Protein AF-A0A4Y2PIZ3-F1 (afdb_monomer_lite)

Secondary structure (DSSP, 8-state):
-PPPP--EETTEEPP--SEEEETTEEEETT---HHHHHHHHHHHHHHHHHHHHHTTSTTT--HHHHHHHHIIIIIHHHHHHHTTSGGG--

pLDDT: mean 79.65, std 11.51, range [44.59, 91.31]

Foldseek 3Di:
DDDDDQDDDPNHTDDDDQWDQDPNQIAGPVRPSVVRVVVLVVQLVVLVVVLVVVVPDPPDCDPVNSVVSCCVRNVVSVVVVVVSVVVVVD

Structure (mmCIF, N/CA/C/O backbone):
data_AF-A0A4Y2PIZ3-F1
#
_entry.id   AF-A0A4Y2PIZ3-F1
#
loop_
_atom_site.group_PDB
_atom_site.id
_atom_site.type_symbol
_atom_site.label_atom_id
_atom_site.label_alt_id
_atom_site.label_comp_id
_atom_site.label_asym_id
_atom_site.label_entity_id
_atom_site.label_seq_id
_atom_site.pdbx_PDB_ins_code
_atom_site.Cartn_x
_atom_site.Cartn_y
_atom_site.Cartn_z
_atom_site.occupancy
_atom_site.B_iso_or_equiv
_atom_site.auth_seq_id
_atom_site.auth_comp_id
_atom_site.auth_asym_id
_atom_site.auth_atom_id
_atom_site.pdbx_PDB_model_num
ATOM 1 N N . MET A 1 1 ? -16.678 -4.206 30.248 1.00 44.59 1 MET A N 1
ATOM 2 C CA . MET A 1 1 ? -16.608 -4.869 28.930 1.00 44.59 1 MET A CA 1
ATOM 3 C C . MET A 1 1 ? -17.626 -4.192 28.031 1.00 44.59 1 MET A C 1
ATOM 5 O O . MET A 1 1 ? -18.798 -4.205 28.378 1.00 44.59 1 MET A O 1
ATOM 9 N N . HIS A 1 2 ? -17.192 -3.502 26.977 1.00 59.81 2 HIS A N 1
ATOM 10 C CA . HIS A 1 2 ? -18.114 -2.861 26.036 1.00 59.81 2 HIS A CA 1
ATOM 11 C C . HIS A 1 2 ? -18.555 -3.920 25.023 1.00 59.81 2 HIS A C 1
ATOM 13 O O . HIS A 1 2 ? -17.693 -4.537 24.401 1.00 59.81 2 HIS A O 1
ATOM 19 N N . LEU A 1 3 ? -19.860 -4.185 24.921 1.00 71.88 3 LEU A N 1
ATOM 20 C CA . LEU A 1 3 ? -20.382 -5.109 23.917 1.00 71.88 3 LEU A CA 1
ATOM 21 C C . LEU A 1 3 ? -20.147 -4.516 22.527 1.00 71.88 3 LEU A C 1
ATOM 23 O O . LEU A 1 3 ? -20.452 -3.348 22.288 1.00 71.88 3 LEU A O 1
ATOM 27 N N . ASP A 1 4 ? -19.599 -5.318 21.616 1.00 76.44 4 ASP A N 1
ATOM 28 C CA . ASP A 1 4 ? -19.485 -4.911 20.223 1.00 76.44 4 ASP A CA 1
ATOM 29 C C . ASP A 1 4 ? -20.888 -4.685 19.625 1.00 76.44 4 ASP A C 1
ATOM 31 O O . ASP A 1 4 ? -21.832 -5.422 19.936 1.00 76.44 4 ASP A O 1
ATOM 35 N N . PRO A 1 5 ? -21.061 -3.649 18.790 1.00 79.25 5 PRO A N 1
ATOM 36 C CA . PRO A 1 5 ? -22.371 -3.276 18.275 1.00 79.25 5 PRO A CA 1
ATOM 37 C C . PRO A 1 5 ? -22.959 -4.380 17.380 1.00 79.25 5 PRO A C 1
ATOM 39 O O . PRO A 1 5 ? -22.314 -4.858 16.448 1.00 79.25 5 PRO A O 1
ATOM 42 N N . ASN A 1 6 ? -24.214 -4.763 17.635 1.00 79.19 6 ASN A N 1
ATOM 43 C CA . ASN A 1 6 ? -24.944 -5.748 16.830 1.00 79.19 6 ASN A CA 1
ATOM 44 C C . ASN A 1 6 ? -25.632 -5.058 15.641 1.00 79.19 6 ASN A C 1
ATOM 46 O O . ASN A 1 6 ? -26.825 -4.762 15.671 1.00 79.19 6 ASN A O 1
ATOM 50 N N . ILE A 1 7 ? -24.853 -4.741 14.605 1.00 84.56 7 ILE A N 1
ATOM 51 C CA . ILE A 1 7 ? -25.357 -4.084 13.392 1.00 84.56 7 ILE A CA 1
ATOM 52 C C . ILE A 1 7 ? -25.744 -5.163 12.378 1.00 84.56 7 ILE A C 1
ATOM 54 O O . ILE A 1 7 ? -24.964 -6.078 12.114 1.00 84.56 7 ILE A O 1
ATOM 58 N N . ARG A 1 8 ? -26.944 -5.063 11.791 1.00 89.12 8 ARG A N 1
ATOM 59 C CA . ARG A 1 8 ? -27.454 -6.022 10.797 1.00 89.12 8 ARG A CA 1
ATOM 60 C C . ARG A 1 8 ? -27.931 -5.295 9.542 1.00 89.12 8 ARG A C 1
ATOM 62 O O . ARG A 1 8 ? -28.711 -4.355 9.641 1.00 89.12 8 ARG A O 1
ATOM 69 N N . ILE A 1 9 ? -27.532 -5.763 8.359 1.00 87.25 9 ILE A N 1
ATOM 70 C CA . ILE A 1 9 ? -28.094 -5.323 7.069 1.00 87.25 9 ILE A CA 1
ATOM 71 C C . ILE A 1 9 ? -28.897 -6.483 6.497 1.00 87.25 9 ILE A C 1
ATOM 73 O O . ILE A 1 9 ? -28.365 -7.581 6.350 1.00 87.25 9 ILE A O 1
ATOM 77 N N . ARG A 1 10 ? -30.181 -6.260 6.177 1.00 85.38 10 ARG A N 1
ATOM 78 C CA . ARG A 1 10 ? -31.078 -7.307 5.641 1.00 85.38 10 ARG A CA 1
ATOM 79 C C . ARG A 1 10 ? -31.003 -8.612 6.457 1.00 85.38 10 ARG A C 1
ATOM 81 O O . ARG A 1 10 ? -30.861 -9.698 5.908 1.00 85.38 10 ARG A O 1
ATOM 88 N N . ASN A 1 11 ? -31.037 -8.485 7.787 1.00 83.62 11 ASN A N 1
ATOM 89 C CA . ASN A 1 11 ? -30.935 -9.584 8.755 1.00 83.62 11 ASN A CA 1
ATOM 90 C C . ASN A 1 11 ? -29.566 -10.304 8.838 1.00 83.62 11 ASN A C 1
ATOM 92 O O . ASN A 1 11 ? -29.420 -11.213 9.656 1.00 83.62 11 ASN A O 1
ATOM 96 N N . SER A 1 12 ? -28.550 -9.873 8.084 1.00 85.06 12 SER A N 1
ATOM 97 C CA . SER A 1 12 ? -27.178 -10.400 8.153 1.00 85.06 12 SER A CA 1
ATOM 98 C C . SER A 1 12 ? -26.319 -9.563 9.112 1.00 85.06 12 SER A C 1
ATOM 100 O O . SER A 1 12 ? -26.249 -8.346 8.921 1.00 85.06 12 SER A O 1
ATOM 102 N N . PRO A 1 13 ? -25.692 -10.158 10.145 1.00 86.38 13 PRO A N 1
ATOM 103 C CA . PRO A 1 13 ? -24.833 -9.427 11.073 1.00 86.38 13 PRO A CA 1
ATOM 104 C C . PRO A 1 13 ? -23.548 -8.958 10.384 1.00 86.38 13 PRO A C 1
ATOM 106 O O . PRO A 1 13 ? -22.918 -9.713 9.644 1.00 86.38 13 PRO A O 1
ATOM 109 N N . ILE A 1 14 ? -23.155 -7.712 10.639 1.00 85.00 14 ILE A N 1
ATOM 110 C CA . ILE A 1 14 ? -21.885 -7.159 10.171 1.00 85.00 14 ILE A CA 1
ATOM 111 C C . ILE A 1 14 ? -20.808 -7.518 11.201 1.00 85.00 14 ILE A C 1
ATOM 113 O O . ILE A 1 14 ? -20.949 -7.143 12.367 1.00 85.00 14 ILE A O 1
ATOM 117 N N . PRO A 1 15 ? -19.733 -8.227 10.813 1.00 83.62 15 PRO A N 1
ATOM 118 C CA . PRO A 1 15 ? -18.658 -8.545 11.739 1.00 83.62 15 PRO A CA 1
ATOM 119 C C . PRO A 1 15 ? -17.911 -7.271 12.142 1.00 83.62 15 PRO A C 1
ATOM 121 O O . PRO A 1 15 ? -17.493 -6.482 11.292 1.00 83.62 15 PRO A O 1
ATOM 124 N N . VAL A 1 16 ? -17.702 -7.090 13.445 1.00 83.50 16 VAL A N 1
ATOM 125 C CA . VAL A 1 16 ? -16.831 -6.032 13.960 1.00 83.50 16 VAL A CA 1
ATOM 126 C C . VAL A 1 16 ? -15.389 -6.497 13.807 1.00 83.50 16 VAL A C 1
ATOM 128 O O . VAL A 1 16 ? -14.923 -7.383 14.519 1.00 83.50 16 VAL A O 1
ATOM 131 N N . VAL A 1 17 ? -14.691 -5.914 12.836 1.00 87.25 17 VAL A N 1
ATOM 132 C CA . VAL A 1 17 ? -13.283 -6.199 12.544 1.00 87.25 17 VAL A CA 1
ATOM 133 C C . VAL A 1 17 ? -12.420 -4.987 12.881 1.00 87.25 17 VAL A C 1
ATOM 135 O O . VAL A 1 17 ? -12.874 -3.846 12.811 1.00 87.25 17 VAL A O 1
ATOM 138 N N . ASN A 1 18 ? -11.161 -5.226 13.250 1.00 86.06 18 ASN A N 1
ATOM 139 C CA . ASN A 1 18 ? -10.219 -4.144 13.552 1.00 86.06 18 ASN A CA 1
ATOM 140 C C . ASN A 1 18 ? -9.745 -3.404 12.300 1.00 86.06 18 ASN A C 1
ATOM 142 O O . ASN A 1 18 ? -9.386 -2.234 12.396 1.00 86.06 18 ASN A O 1
ATOM 146 N N . GLU A 1 19 ? -9.746 -4.086 11.155 1.0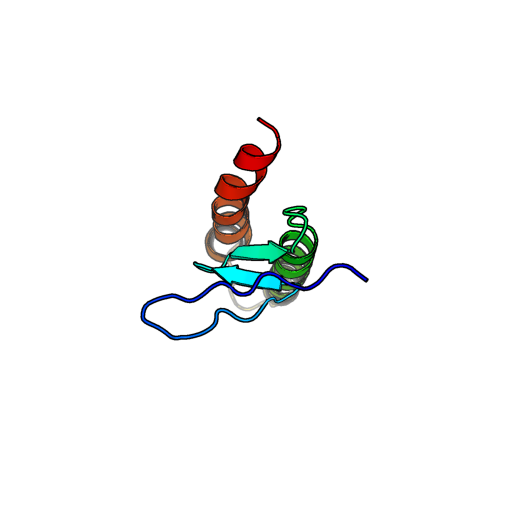0 88.56 19 GLU A N 1
ATOM 147 C CA . GLU A 1 19 ? -9.333 -3.559 9.861 1.00 88.56 19 GLU A CA 1
ATOM 148 C C . GLU A 1 19 ? -10.289 -4.069 8.782 1.00 88.56 19 GLU A C 1
ATOM 150 O O . GLU A 1 19 ? -10.583 -5.265 8.718 1.00 88.56 19 GLU A O 1
ATOM 155 N N . ILE A 1 20 ? -10.752 -3.180 7.909 1.00 90.19 20 ILE A N 1
ATOM 156 C CA . ILE A 1 20 ? -11.578 -3.528 6.755 1.00 90.19 20 ILE A CA 1
ATOM 157 C C . ILE A 1 20 ? -10.991 -2.919 5.489 1.00 90.19 20 ILE A C 1
ATOM 159 O O . ILE A 1 20 ? -10.579 -1.761 5.464 1.00 90.19 20 ILE A O 1
ATOM 163 N N . ARG A 1 21 ? -10.947 -3.705 4.411 1.00 89.25 21 ARG A N 1
ATOM 164 C CA . ARG A 1 21 ? -10.568 -3.196 3.094 1.00 89.25 21 ARG A CA 1
ATOM 165 C C . ARG A 1 21 ? -11.821 -2.844 2.305 1.00 89.25 21 ARG A C 1
ATOM 167 O O . ARG A 1 21 ? -12.603 -3.730 1.977 1.00 89.25 21 ARG A O 1
ATOM 174 N N . PHE A 1 22 ? -11.962 -1.578 1.939 1.00 86.06 22 PHE A N 1
ATOM 175 C CA . PHE A 1 22 ? -13.061 -1.088 1.115 1.00 86.06 22 PHE A CA 1
ATOM 176 C C . PHE A 1 22 ? -12.504 -0.247 -0.034 1.00 86.06 22 PHE A C 1
ATOM 178 O O . PHE A 1 22 ? -11.647 0.604 0.176 1.00 86.06 22 PHE A O 1
ATOM 185 N N . LEU A 1 23 ? -12.915 -0.558 -1.269 1.00 86.06 23 LEU A N 1
ATOM 186 C CA . LEU A 1 23 ? -12.407 0.075 -2.499 1.00 86.06 23 LEU A CA 1
ATOM 187 C C . LEU A 1 23 ? -10.864 0.094 -2.619 1.00 86.06 23 LEU A C 1
ATOM 189 O O . LEU A 1 23 ? -10.276 0.963 -3.242 1.00 86.06 23 LEU A O 1
ATOM 193 N N . GLY A 1 24 ? -10.170 -0.883 -2.027 1.00 84.69 24 GLY A N 1
ATOM 194 C CA . GLY A 1 24 ? -8.701 -0.947 -2.050 1.00 84.69 24 GLY A CA 1
ATOM 195 C C . GLY A 1 24 ? -7.996 -0.104 -0.979 1.00 84.69 24 GLY A C 1
ATOM 196 O O . GLY A 1 24 ? -6.770 -0.168 -0.872 1.00 84.69 24 GLY A O 1
ATOM 197 N N . VAL A 1 25 ? -8.755 0.599 -0.144 1.00 85.00 25 VAL A N 1
ATOM 198 C CA . VAL A 1 25 ? -8.289 1.353 1.022 1.00 85.00 25 VAL A CA 1
ATOM 199 C C . VAL A 1 25 ? -8.483 0.504 2.275 1.00 85.00 25 VAL A C 1
ATOM 201 O O . VAL A 1 25 ? -9.455 -0.242 2.365 1.00 85.00 25 VAL A O 1
ATOM 204 N N . ILE A 1 26 ? -7.544 0.565 3.222 1.00 89.00 26 ILE A N 1
ATOM 205 C CA . ILE A 1 26 ? -7.640 -0.164 4.494 1.00 89.00 26 ILE A CA 1
ATOM 206 C C . ILE A 1 26 ? -8.051 0.832 5.575 1.00 89.00 26 ILE A C 1
ATOM 208 O O . ILE A 1 26 ? -7.348 1.807 5.815 1.00 89.00 26 ILE A O 1
ATOM 212 N N . PHE A 1 27 ? -9.176 0.570 6.221 1.00 86.44 27 PHE A N 1
ATOM 213 C CA . PHE A 1 27 ? -9.698 1.360 7.324 1.00 86.44 27 PHE A CA 1
ATOM 214 C C . PHE A 1 27 ? -9.482 0.571 8.606 1.00 86.44 27 PHE A C 1
ATOM 216 O O . PHE A 1 27 ? -9.927 -0.572 8.695 1.00 86.44 27 PHE A O 1
ATOM 223 N N . ASP A 1 28 ? -8.806 1.152 9.590 1.00 87.88 28 ASP A N 1
ATOM 224 C CA . ASP A 1 28 ? -8.777 0.605 10.943 1.00 87.88 28 ASP A CA 1
ATOM 225 C C . ASP A 1 28 ? -9.938 1.148 11.781 1.00 87.88 28 ASP A C 1
ATOM 227 O O . ASP A 1 28 ? -10.519 2.188 11.475 1.00 87.88 28 ASP A O 1
ATOM 231 N N . ARG A 1 29 ? -10.245 0.470 12.888 1.00 83.19 29 ARG A N 1
ATOM 232 C CA . ARG A 1 29 ? -11.334 0.838 13.807 1.00 83.19 29 ARG A CA 1
ATOM 233 C C . ARG A 1 29 ? -11.249 2.278 14.332 1.00 83.19 29 ARG A C 1
ATOM 235 O O . ARG A 1 29 ? -12.281 2.848 14.668 1.00 83.19 29 ARG A O 1
ATOM 242 N N . LYS A 1 30 ? -10.045 2.855 14.432 1.00 83.62 30 LYS A N 1
ATOM 243 C CA . LYS A 1 30 ? -9.827 4.238 14.889 1.00 83.62 30 LYS A CA 1
ATOM 244 C C . LYS A 1 30 ? -9.732 5.234 13.735 1.00 83.62 30 LYS A C 1
ATOM 246 O O . LYS A 1 30 ? -9.490 6.406 13.997 1.00 83.62 30 LYS A O 1
ATOM 251 N N . LEU A 1 31 ? -9.899 4.775 12.491 1.00 81.81 31 LEU A N 1
ATOM 252 C CA . LEU A 1 31 ? -9.747 5.584 11.286 1.00 81.81 31 LEU A CA 1
ATOM 253 C C . LEU A 1 31 ? -8.405 6.340 11.281 1.00 81.81 31 LEU A C 1
ATOM 255 O O . LEU A 1 31 ? -8.324 7.488 10.864 1.00 81.81 31 LEU A O 1
ATOM 259 N N . THR A 1 32 ? -7.342 5.697 11.771 1.00 83.19 32 THR A N 1
ATOM 260 C CA . THR A 1 32 ? -5.980 6.255 11.789 1.00 83.19 32 THR A CA 1
ATOM 261 C C . THR A 1 32 ? -5.256 6.074 10.454 1.00 83.19 32 THR A C 1
ATOM 263 O O . THR A 1 32 ? -4.274 6.761 10.193 1.00 83.19 32 THR A O 1
ATOM 266 N N . PHE A 1 33 ? -5.698 5.128 9.617 1.00 83.75 33 PHE A N 1
ATOM 267 C CA . PHE A 1 33 ? -5.132 4.744 8.314 1.00 83.75 33 PHE A CA 1
ATOM 268 C C . PHE A 1 33 ? -3.669 4.301 8.362 1.00 83.75 33 PHE A C 1
ATOM 270 O O . PHE A 1 33 ? -3.061 4.013 7.329 1.00 83.75 33 PHE A O 1
ATOM 277 N N . LEU A 1 34 ? -3.108 4.142 9.559 1.00 85.38 34 LEU A N 1
ATOM 278 C CA . LEU A 1 34 ? -1.764 3.635 9.769 1.00 85.38 34 LEU A CA 1
ATOM 279 C C . LEU A 1 34 ? -1.525 2.288 9.063 1.00 85.38 34 LEU A C 1
ATOM 281 O O . LEU A 1 34 ? -0.539 2.187 8.324 1.00 85.38 34 LEU A O 1
ATOM 285 N N . PRO A 1 35 ? -2.399 1.266 9.192 1.00 88.00 35 PRO A N 1
ATOM 286 C CA . PRO A 1 35 ? -2.183 0.013 8.474 1.00 88.00 35 PRO A CA 1
ATOM 287 C C . PRO A 1 35 ? -2.237 0.183 6.952 1.00 88.00 35 PRO A C 1
ATOM 289 O O . PRO A 1 35 ? -1.500 -0.499 6.237 1.00 88.00 35 PRO A O 1
ATOM 292 N N . HIS A 1 36 ? -3.038 1.122 6.438 1.00 88.00 36 HIS A N 1
ATOM 293 C CA . HIS A 1 36 ? -3.056 1.437 5.011 1.00 88.00 36 HIS A CA 1
ATOM 294 C C . HIS A 1 36 ? -1.721 2.014 4.539 1.00 88.00 36 HIS A C 1
ATOM 296 O O . HIS A 1 36 ? -1.154 1.512 3.569 1.00 88.00 36 HIS A O 1
ATOM 302 N N . VAL A 1 37 ? -1.190 3.015 5.248 1.00 85.50 37 VAL A N 1
ATOM 303 C CA . VAL A 1 37 ? 0.093 3.654 4.922 1.00 85.50 37 VAL A CA 1
ATOM 304 C C . VAL A 1 37 ? 1.239 2.645 4.992 1.00 85.50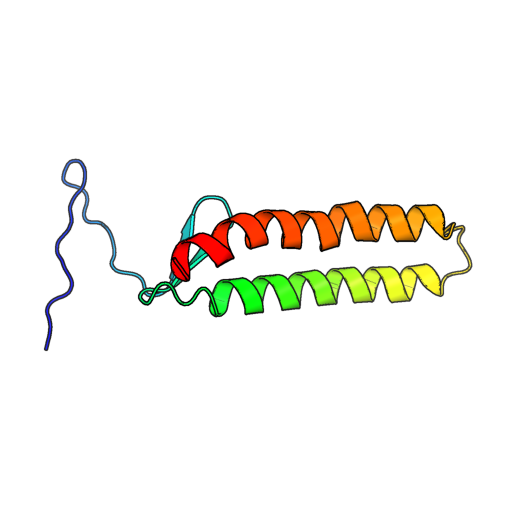 37 VAL A C 1
ATOM 306 O O . VAL A 1 37 ? 2.064 2.584 4.079 1.00 85.50 37 VAL A O 1
ATOM 309 N N . LEU A 1 38 ? 1.271 1.796 6.024 1.00 89.12 38 LEU A N 1
ATOM 310 C CA . LEU A 1 38 ? 2.279 0.740 6.151 1.00 89.12 38 LEU A CA 1
ATOM 311 C C . LEU A 1 38 ? 2.177 -0.286 5.013 1.00 89.12 38 LEU A C 1
ATOM 313 O O . LEU A 1 38 ? 3.194 -0.679 4.432 1.00 89.12 38 LEU A O 1
ATOM 317 N N . HIS A 1 39 ? 0.956 -0.692 4.650 1.00 88.75 39 HIS A N 1
ATOM 318 C CA . HIS A 1 39 ? 0.724 -1.593 3.524 1.00 88.75 39 HIS A CA 1
ATOM 319 C C . HIS A 1 39 ? 1.178 -0.975 2.195 1.00 88.75 39 HIS A C 1
ATOM 321 O O . HIS A 1 39 ? 1.850 -1.637 1.397 1.00 88.75 39 HIS A O 1
ATOM 327 N N . LEU A 1 40 ? 0.840 0.296 1.967 1.00 87.50 40 LEU A N 1
ATOM 328 C CA . LEU A 1 40 ? 1.215 1.046 0.776 1.00 87.50 40 LEU A CA 1
ATOM 329 C C . LEU A 1 40 ? 2.736 1.182 0.674 1.00 87.50 40 LEU A C 1
ATOM 331 O O . LEU A 1 40 ? 3.304 0.819 -0.354 1.00 87.50 40 LEU A O 1
ATOM 335 N N . ARG A 1 41 ? 3.403 1.588 1.762 1.00 87.81 41 ARG A N 1
ATOM 336 C CA . ARG A 1 41 ? 4.865 1.693 1.842 1.00 87.81 41 ARG A CA 1
ATOM 337 C C . ARG A 1 41 ? 5.541 0.388 1.438 1.00 87.81 41 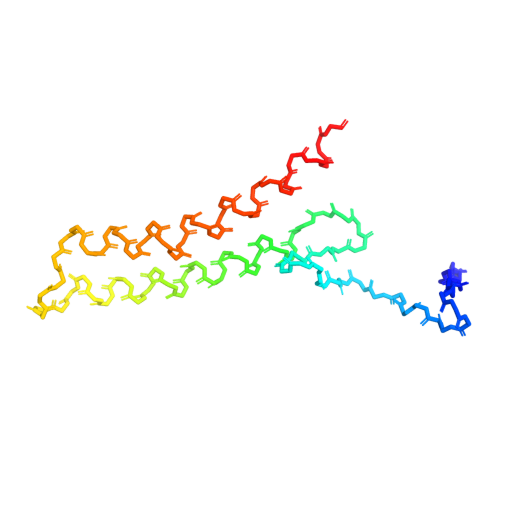ARG A C 1
ATOM 339 O O . ARG A 1 41 ? 6.361 0.395 0.524 1.00 87.81 41 ARG A O 1
ATOM 346 N N . LYS A 1 42 ? 5.154 -0.738 2.046 1.00 91.31 42 LYS A N 1
ATOM 347 C CA . LYS A 1 42 ? 5.742 -2.055 1.745 1.00 91.31 42 LYS A CA 1
ATOM 348 C C . LYS A 1 42 ? 5.570 -2.438 0.272 1.00 91.31 42 LYS A C 1
ATOM 350 O O . LYS A 1 42 ? 6.458 -3.033 -0.341 1.00 91.31 42 LYS A O 1
ATOM 355 N N . LYS A 1 43 ? 4.423 -2.094 -0.319 1.00 88.00 43 LYS A N 1
ATOM 356 C CA . LYS A 1 43 ? 4.137 -2.351 -1.734 1.00 88.00 43 LYS A CA 1
ATOM 357 C C . LYS A 1 43 ? 4.989 -1.468 -2.652 1.00 88.00 43 LYS A C 1
ATOM 359 O O . LYS A 1 43 ? 5.572 -1.984 -3.604 1.00 88.00 43 LYS A O 1
ATOM 364 N N . CYS A 1 44 ? 5.112 -0.179 -2.339 1.00 86.75 44 CYS A N 1
ATOM 365 C CA . CYS A 1 44 ? 5.969 0.764 -3.056 1.00 86.75 44 CYS A CA 1
ATOM 366 C C . CYS A 1 44 ? 7.452 0.379 -2.956 1.00 86.75 44 CYS A C 1
ATOM 368 O O . CYS A 1 44 ? 8.146 0.403 -3.967 1.00 86.75 44 CYS A O 1
ATOM 370 N N . GLU A 1 45 ? 7.929 -0.051 -1.784 1.00 90.06 45 GLU A N 1
ATOM 371 C CA . GLU A 1 45 ? 9.301 -0.534 -1.575 1.00 90.06 45 GLU A CA 1
ATOM 372 C C . GLU A 1 45 ? 9.617 -1.751 -2.454 1.00 90.06 45 GLU A C 1
ATOM 374 O O . GLU A 1 45 ? 10.679 -1.804 -3.078 1.00 90.06 45 GLU A O 1
ATOM 379 N N . LYS A 1 46 ? 8.681 -2.702 -2.584 1.00 89.25 46 LYS A N 1
ATOM 380 C CA . LYS A 1 46 ? 8.846 -3.852 -3.487 1.00 89.25 46 LYS A CA 1
ATOM 381 C C . LYS A 1 46 ? 8.973 -3.410 -4.948 1.00 89.25 46 LYS A C 1
ATOM 383 O O . LYS A 1 46 ? 9.883 -3.865 -5.639 1.00 89.25 46 LYS A O 1
ATOM 388 N N . SER A 1 47 ? 8.105 -2.506 -5.405 1.00 86.62 47 SER A N 1
ATOM 389 C CA . SER A 1 47 ? 8.175 -1.945 -6.763 1.00 86.62 47 SER A CA 1
ATOM 390 C C . SER A 1 47 ? 9.478 -1.179 -7.001 1.00 86.62 47 SER A C 1
ATOM 392 O O . SER A 1 47 ? 10.105 -1.332 -8.046 1.00 86.62 47 SER A O 1
ATOM 394 N N . LEU A 1 48 ? 9.929 -0.404 -6.012 1.00 87.38 48 LEU A N 1
ATOM 395 C CA . LEU A 1 48 ? 11.187 0.333 -6.074 1.00 87.38 48 LEU A CA 1
ATOM 396 C C . LEU A 1 48 ? 12.389 -0.614 -6.161 1.00 87.38 48 LEU A C 1
ATOM 398 O O . LEU A 1 48 ? 13.321 -0.352 -6.913 1.00 87.38 48 LEU A O 1
ATOM 402 N N . ASN A 1 49 ? 12.377 -1.727 -5.426 1.00 88.88 49 ASN A N 1
ATOM 403 C CA . ASN A 1 49 ? 13.443 -2.723 -5.510 1.00 88.88 49 ASN A CA 1
ATOM 404 C C . ASN A 1 49 ? 13.517 -3.370 -6.897 1.00 88.88 49 ASN A C 1
ATOM 406 O O . ASN A 1 49 ? 14.617 -3.548 -7.410 1.00 88.88 49 ASN A O 1
ATOM 410 N N . ILE A 1 50 ? 12.377 -3.648 -7.538 1.00 85.75 50 ILE A N 1
ATOM 411 C CA . ILE A 1 50 ? 12.352 -4.126 -8.929 1.00 85.75 50 ILE A CA 1
ATOM 412 C C . ILE A 1 50 ? 12.953 -3.067 -9.860 1.00 85.75 50 ILE A C 1
ATOM 414 O O . ILE A 1 50 ? 13.845 -3.384 -10.641 1.00 85.75 50 ILE A O 1
ATOM 418 N N . LEU A 1 51 ? 12.541 -1.801 -9.728 1.00 84.88 51 LEU A N 1
ATOM 419 C CA . LEU A 1 51 ? 13.108 -0.696 -10.511 1.00 84.88 51 LEU A CA 1
ATOM 420 C C . LEU A 1 51 ? 14.624 -0.563 -10.317 1.00 84.88 51 LEU A C 1
ATOM 422 O O . LEU A 1 51 ? 15.337 -0.367 -11.294 1.00 84.88 51 LEU A O 1
ATOM 426 N N . LYS A 1 52 ? 15.129 -0.725 -9.087 1.00 85.31 52 LYS A N 1
ATOM 427 C CA . LYS A 1 52 ? 16.571 -0.705 -8.779 1.00 85.31 52 LYS A CA 1
ATOM 428 C C . LYS A 1 52 ? 17.341 -1.851 -9.436 1.00 85.31 52 LYS A C 1
ATOM 430 O O . LYS A 1 52 ? 18.511 -1.678 -9.765 1.00 85.31 52 LYS A O 1
ATOM 435 N N . VAL A 1 53 ? 16.730 -3.029 -9.567 1.00 86.25 53 VAL A N 1
ATOM 436 C CA . VAL A 1 53 ? 17.339 -4.164 -10.276 1.00 86.25 53 VAL A CA 1
ATOM 437 C C . VAL A 1 53 ? 17.357 -3.876 -11.775 1.00 86.25 53 VAL A C 1
ATOM 439 O O . VAL A 1 53 ? 18.416 -3.944 -12.390 1.00 86.25 53 VAL A O 1
ATOM 442 N N . LEU A 1 54 ? 16.221 -3.453 -12.337 1.00 81.31 54 LEU A N 1
ATOM 443 C CA . LEU A 1 54 ? 16.088 -3.123 -13.759 1.00 81.31 54 LEU A CA 1
ATOM 444 C C . LEU A 1 54 ? 17.000 -1.966 -14.188 1.00 81.31 54 LEU A C 1
ATOM 446 O O . LEU A 1 54 ? 17.556 -1.987 -15.280 1.00 81.31 54 LEU A O 1
ATOM 450 N N . SER A 1 55 ? 17.217 -0.974 -13.321 1.00 78.56 55 SER A N 1
ATOM 451 C CA . SER A 1 55 ? 18.125 0.142 -13.609 1.00 78.56 55 SER A CA 1
ATOM 452 C C . SER A 1 55 ? 19.597 -0.268 -13.677 1.00 78.56 55 SER A C 1
ATOM 454 O O . SER A 1 55 ? 20.417 0.502 -14.161 1.00 78.56 55 SER A O 1
ATOM 456 N N . LYS A 1 56 ? 19.952 -1.438 -13.132 1.00 77.00 56 LYS A N 1
ATOM 457 C CA . LYS A 1 56 ? 21.323 -1.971 -13.131 1.00 77.00 56 LYS A CA 1
ATOM 458 C C . LYS A 1 56 ? 21.554 -3.014 -14.224 1.00 77.00 56 LYS A C 1
ATOM 460 O O . LYS A 1 56 ? 22.693 -3.419 -14.434 1.00 77.00 56 LYS A O 1
ATOM 465 N N . THR A 1 57 ? 20.503 -3.464 -14.906 1.00 68.88 57 THR A N 1
ATOM 466 C CA . THR A 1 57 ? 20.619 -4.415 -16.013 1.00 68.88 57 THR A CA 1
ATOM 467 C C . THR A 1 57 ? 20.862 -3.679 -17.326 1.00 68.88 57 THR A C 1
ATOM 469 O O . THR A 1 57 ? 20.138 -2.748 -17.661 1.00 68.88 57 THR A O 1
ATOM 472 N N . SER A 1 58 ? 21.853 -4.131 -18.098 1.00 59.03 58 SER A N 1
ATOM 473 C CA . SER A 1 58 ? 22.234 -3.589 -19.415 1.00 59.03 58 SER A CA 1
ATOM 474 C C . SER A 1 58 ? 21.171 -3.769 -20.510 1.00 59.03 58 SER A C 1
ATOM 476 O O . SER A 1 58 ? 21.311 -3.235 -21.609 1.00 59.03 58 SER A O 1
ATOM 478 N N . TRP A 1 59 ? 20.091 -4.496 -20.218 1.00 56.41 59 TRP A N 1
ATOM 479 C CA . TRP A 1 59 ? 18.962 -4.713 -21.116 1.00 56.41 59 TRP A CA 1
ATOM 480 C C . TRP A 1 59 ? 18.029 -3.496 -21.140 1.00 56.41 59 TRP A C 1
ATOM 482 O O . TRP A 1 59 ? 17.007 -3.477 -20.464 1.00 56.41 59 TRP A O 1
ATOM 492 N N . GLY A 1 60 ? 18.389 -2.474 -21.920 1.00 56.25 60 GLY A N 1
ATOM 493 C CA . GLY A 1 60 ? 17.438 -1.566 -22.581 1.00 56.25 60 GLY A CA 1
ATOM 494 C C . GLY A 1 60 ? 16.432 -0.797 -21.715 1.00 56.25 60 GLY A C 1
ATOM 495 O O . GLY A 1 60 ? 15.456 -0.282 -22.259 1.00 56.25 60 GLY A O 1
ATOM 496 N N . ALA A 1 61 ? 16.625 -0.696 -20.398 1.00 62.12 61 ALA A N 1
ATOM 497 C CA . ALA A 1 61 ? 15.769 0.102 -19.530 1.00 62.12 61 ALA A CA 1
ATOM 498 C C . ALA A 1 61 ? 16.087 1.589 -19.739 1.00 62.12 61 ALA A C 1
ATOM 500 O O . ALA A 1 61 ? 16.791 2.220 -18.952 1.00 62.12 61 ALA A O 1
ATOM 501 N N . ASP A 1 62 ? 15.585 2.137 -20.845 1.00 76.06 62 ASP A N 1
ATOM 502 C CA . ASP A 1 62 ? 15.613 3.565 -21.114 1.00 76.06 62 ASP A CA 1
ATOM 503 C C . ASP A 1 62 ? 15.081 4.322 -19.884 1.00 76.06 62 ASP A C 1
ATOM 505 O O . ASP A 1 62 ? 14.062 3.952 -19.285 1.00 76.06 62 ASP A O 1
ATOM 509 N N . ARG A 1 63 ? 15.787 5.380 -19.475 1.00 77.06 63 ARG A N 1
ATOM 510 C CA . ARG A 1 63 ? 15.471 6.154 -18.266 1.00 77.06 63 ARG A CA 1
ATOM 511 C C . ARG A 1 63 ? 14.018 6.633 -18.265 1.00 77.06 63 ARG A C 1
ATOM 513 O O . ARG A 1 63 ? 13.399 6.669 -17.200 1.00 77.06 63 ARG A O 1
ATOM 520 N N . ALA A 1 64 ? 13.457 6.970 -19.430 1.00 80.88 64 ALA A N 1
ATOM 521 C CA . ALA A 1 64 ? 12.064 7.389 -19.528 1.00 80.88 64 ALA A CA 1
ATOM 522 C C . ALA A 1 64 ? 11.097 6.220 -19.293 1.00 80.88 64 ALA A C 1
ATOM 524 O O . ALA A 1 64 ? 10.033 6.420 -18.712 1.00 80.88 64 ALA A O 1
ATOM 525 N N . SER A 1 65 ? 11.463 4.994 -19.667 1.00 81.00 65 SER A N 1
ATOM 526 C CA . SER A 1 65 ? 10.682 3.787 -19.362 1.00 81.00 65 SER A CA 1
ATOM 527 C C . SER A 1 65 ? 10.658 3.484 -17.861 1.00 81.00 65 SER A C 1
ATOM 529 O O . SER A 1 65 ? 9.585 3.277 -17.295 1.00 81.00 65 SER A O 1
ATOM 531 N N . LEU A 1 66 ? 11.808 3.553 -17.180 1.00 81.44 66 LEU A N 1
ATOM 532 C CA . LEU A 1 6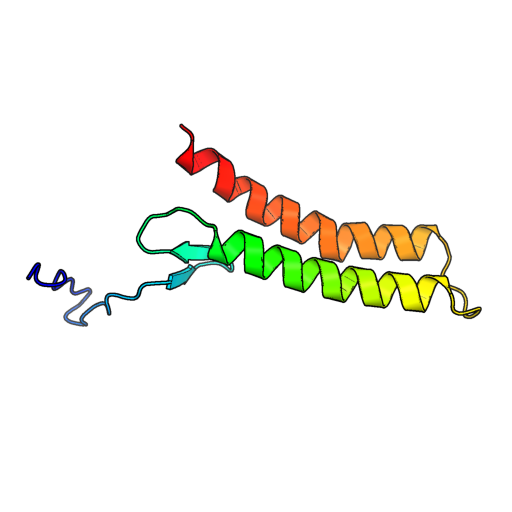6 ? 11.883 3.416 -15.716 1.00 81.44 66 LEU A CA 1
ATOM 533 C C . LEU A 1 66 ? 11.051 4.490 -15.000 1.00 81.44 66 LEU A C 1
ATOM 535 O O . LEU A 1 66 ? 10.320 4.183 -14.056 1.00 81.44 66 LEU A O 1
ATOM 539 N N . LEU A 1 67 ? 11.121 5.738 -15.476 1.00 85.31 67 LEU A N 1
ATOM 540 C CA . LEU A 1 67 ? 10.345 6.846 -14.923 1.00 85.31 67 LEU A CA 1
ATOM 541 C C . LEU A 1 67 ? 8.836 6.648 -15.132 1.00 85.31 67 LEU A C 1
ATOM 543 O O . LEU A 1 67 ? 8.061 6.858 -14.200 1.00 85.31 67 LEU A O 1
ATOM 547 N N . ARG A 1 68 ? 8.419 6.177 -16.314 1.00 84.62 68 ARG A N 1
ATOM 548 C CA . ARG A 1 68 ? 7.016 5.840 -16.599 1.00 84.62 68 ARG A CA 1
ATOM 549 C C . ARG A 1 68 ? 6.504 4.732 -15.689 1.00 84.62 68 ARG A C 1
ATOM 551 O O . ARG A 1 68 ? 5.410 4.859 -15.151 1.00 84.62 68 ARG A O 1
ATOM 558 N N . ILE A 1 69 ? 7.287 3.676 -15.465 1.00 83.31 69 ILE A N 1
ATOM 559 C CA . ILE A 1 69 ? 6.897 2.587 -14.555 1.00 83.31 69 ILE A CA 1
ATOM 560 C C . ILE A 1 69 ? 6.784 3.111 -13.118 1.00 83.31 69 ILE A C 1
ATOM 562 O O . ILE A 1 69 ? 5.818 2.794 -12.423 1.00 83.31 69 ILE A O 1
ATOM 566 N N . TYR A 1 70 ? 7.722 3.955 -12.677 1.00 86.94 70 TYR A N 1
ATOM 567 C CA . TYR A 1 70 ? 7.643 4.608 -11.369 1.00 86.94 70 TYR A CA 1
ATOM 568 C C . TYR A 1 70 ? 6.347 5.424 -11.217 1.00 86.94 70 TYR A C 1
ATOM 570 O O . TYR A 1 70 ? 5.607 5.229 -10.250 1.00 86.94 70 TYR A O 1
ATOM 578 N N . GLN A 1 71 ? 6.028 6.281 -12.191 1.00 87.81 71 GLN A N 1
ATOM 579 C CA . GLN A 1 71 ? 4.804 7.088 -12.187 1.00 87.81 71 GLN A CA 1
ATOM 580 C C . GLN A 1 71 ? 3.540 6.210 -12.207 1.00 87.81 71 GLN A C 1
ATOM 582 O O . GLN A 1 71 ? 2.629 6.393 -11.400 1.00 87.81 71 GLN A O 1
ATOM 587 N N . ALA A 1 72 ? 3.500 5.203 -13.078 1.00 84.94 72 ALA A N 1
ATOM 588 C CA . ALA A 1 72 ? 2.331 4.352 -13.264 1.00 84.94 72 ALA A CA 1
ATOM 589 C C . ALA A 1 72 ? 2.056 3.414 -12.079 1.00 84.94 72 ALA A C 1
ATOM 591 O O . ALA A 1 72 ? 0.900 3.067 -11.843 1.00 84.94 72 ALA A O 1
ATOM 592 N N . VAL A 1 73 ? 3.082 2.981 -11.337 1.00 81.94 73 VAL A N 1
ATOM 593 C CA . VAL A 1 73 ? 2.937 1.950 -10.292 1.00 81.94 73 VAL A CA 1
ATOM 594 C C . VAL A 1 73 ? 3.050 2.511 -8.880 1.00 81.94 73 VAL A C 1
ATOM 596 O O . VAL A 1 73 ? 2.330 2.055 -7.994 1.00 81.94 73 VAL A O 1
ATOM 599 N N . ILE A 1 74 ? 3.968 3.446 -8.637 1.00 83.56 74 ILE A N 1
ATOM 600 C CA . ILE A 1 74 ? 4.223 3.981 -7.294 1.00 83.56 74 ILE A CA 1
ATOM 601 C C . ILE A 1 74 ? 3.406 5.252 -7.089 1.00 83.56 74 ILE A C 1
ATOM 603 O O . ILE A 1 74 ? 2.630 5.316 -6.137 1.00 83.56 74 ILE A O 1
ATOM 607 N N . LEU A 1 75 ? 3.526 6.223 -8.000 1.00 85.44 75 LEU A N 1
ATOM 608 C CA . LEU A 1 75 ? 2.852 7.514 -7.850 1.00 85.44 75 LEU A CA 1
ATOM 609 C C . LEU A 1 75 ? 1.326 7.372 -7.916 1.00 85.44 75 LEU A C 1
ATOM 611 O O . LEU A 1 75 ? 0.647 7.871 -7.030 1.00 85.44 75 LEU A O 1
ATOM 615 N N . SER A 1 76 ? 0.793 6.601 -8.870 1.00 85.25 76 SER A N 1
ATOM 616 C CA . SER A 1 76 ? -0.657 6.346 -8.985 1.00 85.25 76 SER A CA 1
ATOM 617 C C . SER A 1 76 ? -1.288 5.744 -7.719 1.00 85.25 76 SER A C 1
ATOM 619 O O . SER A 1 76 ? -2.446 6.005 -7.401 1.00 85.25 76 SER A O 1
ATOM 621 N N . ARG A 1 77 ? -0.534 4.929 -6.970 1.00 81.62 77 ARG A N 1
ATOM 622 C CA . ARG A 1 77 ? -1.006 4.289 -5.733 1.00 81.62 77 ARG A CA 1
ATOM 623 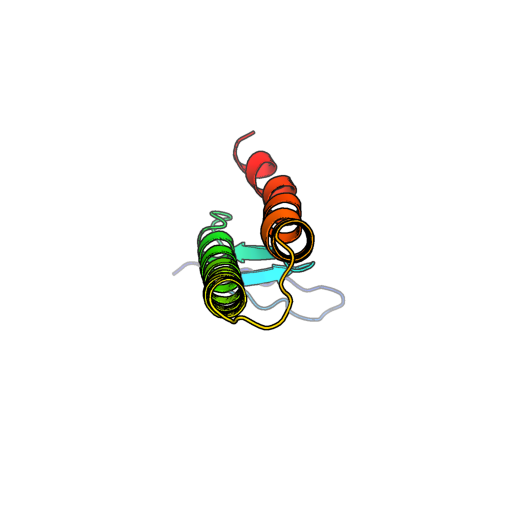C C . ARG A 1 77 ? -0.990 5.250 -4.554 1.00 81.62 77 ARG A C 1
ATOM 625 O O . ARG A 1 77 ? -1.880 5.171 -3.712 1.00 81.62 77 ARG A O 1
ATOM 632 N N . ILE A 1 78 ? 0.016 6.120 -4.501 1.00 81.50 78 ILE A N 1
ATOM 633 C CA . ILE A 1 78 ? 0.107 7.184 -3.501 1.00 81.50 78 ILE A CA 1
ATOM 634 C C . ILE A 1 78 ? -0.998 8.211 -3.741 1.00 81.50 78 ILE A C 1
ATOM 636 O O . ILE A 1 78 ? -1.691 8.555 -2.795 1.00 81.50 78 ILE A O 1
ATOM 640 N N . ASP A 1 79 ? -1.211 8.627 -4.988 1.00 81.94 79 ASP A N 1
ATOM 641 C CA . ASP A 1 79 ? -2.230 9.611 -5.370 1.00 81.94 79 ASP A CA 1
ATOM 642 C C . ASP A 1 79 ? -3.650 9.138 -5.011 1.00 81.94 79 ASP A C 1
ATOM 644 O O . ASP A 1 79 ? -4.403 9.847 -4.345 1.00 81.94 79 ASP A O 1
ATOM 648 N N . TYR A 1 80 ? -3.963 7.868 -5.303 1.00 80.94 80 TYR A N 1
ATOM 649 C CA . TYR A 1 80 ? -5.235 7.255 -4.910 1.00 80.94 80 TYR A CA 1
ATOM 650 C C . TYR A 1 80 ? -5.446 7.220 -3.385 1.00 80.94 80 TYR A C 1
ATOM 652 O O . TYR A 1 80 ? -6.534 7.516 -2.899 1.00 80.94 80 TYR A O 1
ATOM 660 N N . GLY A 1 81 ? -4.409 6.867 -2.615 1.00 71.94 81 GLY A N 1
ATOM 661 C CA . GLY A 1 81 ? -4.474 6.872 -1.148 1.00 71.94 81 GLY A CA 1
ATOM 662 C C . GLY A 1 81 ? -4.500 8.284 -0.550 1.00 71.94 81 GLY A C 1
ATOM 663 O O . GLY A 1 81 ? -5.082 8.492 0.513 1.00 71.94 81 GLY A O 1
ATOM 664 N N . CYS A 1 82 ? -3.911 9.261 -1.247 1.00 70.25 82 CYS A N 1
ATOM 665 C CA . CYS A 1 82 ? -3.862 10.660 -0.839 1.00 70.25 82 CYS A CA 1
ATOM 666 C C . CYS A 1 82 ? -5.252 11.291 -0.806 1.00 70.25 82 CYS A C 1
ATOM 668 O O . CYS A 1 82 ? -5.510 12.059 0.102 1.00 70.25 82 CYS A O 1
ATOM 670 N N . MET A 1 83 ? -6.184 10.925 -1.694 1.00 63.78 83 MET A N 1
ATOM 671 C CA . MET A 1 83 ? -7.572 11.416 -1.608 1.00 63.78 83 MET A CA 1
ATOM 672 C C . MET A 1 83 ? -8.272 11.049 -0.289 1.00 63.78 83 MET A C 1
ATOM 674 O O . MET A 1 83 ? -9.208 11.727 0.123 1.00 63.78 83 MET A O 1
ATOM 678 N N . VAL A 1 84 ? -7.821 9.989 0.386 1.00 62.38 84 VAL A N 1
ATOM 679 C CA . VAL A 1 84 ? -8.450 9.474 1.609 1.00 62.38 84 VAL A CA 1
ATOM 680 C C . VAL A 1 84 ? -7.819 10.052 2.880 1.00 62.38 84 VAL A C 1
ATOM 682 O O . VAL A 1 84 ? -8.473 10.137 3.912 1.00 62.38 84 VAL A O 1
ATOM 685 N N . LEU A 1 85 ? -6.557 10.479 2.831 1.00 62.22 85 LEU A N 1
ATOM 686 C CA . LEU A 1 85 ? -5.853 11.035 3.991 1.00 62.22 85 LEU A CA 1
ATOM 687 C C . LEU A 1 85 ? -6.427 12.374 4.531 1.00 62.22 85 LEU A C 1
ATOM 689 O O . LEU A 1 85 ? -6.521 12.514 5.750 1.00 62.22 85 LEU A O 1
ATOM 693 N N . PRO A 1 86 ? -6.803 13.368 3.696 1.00 56.09 86 PRO A N 1
ATOM 694 C CA . PRO A 1 86 ? -7.208 14.694 4.161 1.00 56.09 86 PRO A CA 1
ATOM 695 C C . PRO A 1 86 ? -8.632 14.733 4.722 1.00 56.09 86 PRO A C 1
ATOM 697 O O . PRO A 1 86 ? -8.919 15.598 5.541 1.00 56.09 86 PRO A O 1
ATOM 700 N N . VAL A 1 87 ? -9.504 13.781 4.367 1.00 52.44 87 VAL A N 1
ATOM 701 C CA . VAL A 1 87 ? -10.885 13.715 4.890 1.00 52.44 87 VAL A CA 1
ATOM 702 C C . VAL A 1 87 ? -10.975 13.34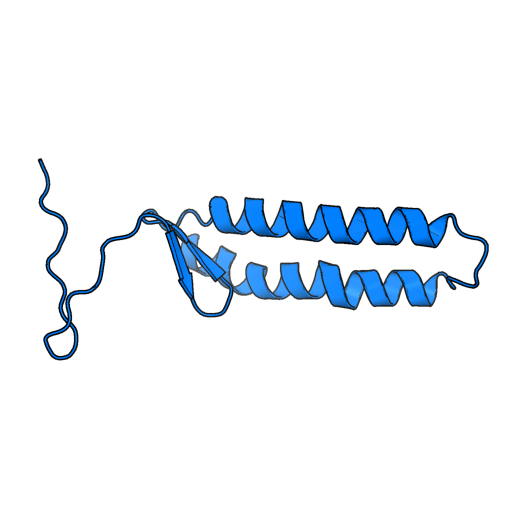7 6.382 1.00 52.44 87 VAL A C 1
ATOM 704 O O . VAL A 1 87 ? -12.072 13.278 6.919 1.00 52.44 87 VAL A O 1
ATOM 707 N N . LEU A 1 88 ? -9.847 13.126 7.066 1.00 48.56 88 LEU A N 1
ATOM 708 C CA . LEU A 1 88 ? -9.787 12.809 8.506 1.00 48.56 88 LEU A CA 1
ATOM 709 C C . LEU A 1 88 ? -9.133 13.902 9.353 1.00 48.56 88 LEU A C 1
ATOM 711 O O . LEU A 1 88 ? -9.109 13.795 10.576 1.00 48.56 88 LEU A O 1
ATOM 715 N N . LEU A 1 89 ? -8.554 14.911 8.700 1.00 47.16 89 LEU A N 1
ATOM 716 C CA . LEU A 1 89 ? -7.884 16.052 9.330 1.00 47.16 89 LEU A CA 1
ATOM 717 C C . LEU A 1 89 ? -8.711 17.348 9.225 1.00 47.16 89 LEU A C 1
ATOM 719 O O . LEU A 1 89 ? -8.234 18.393 9.663 1.00 47.16 89 LEU A O 1
ATOM 723 N N . SER A 1 90 ? -9.915 17.284 8.643 1.00 45.12 90 SER A N 1
ATOM 724 C CA . SER A 1 90 ? -10.930 18.355 8.620 1.00 45.12 90 SER A CA 1
ATOM 725 C C . SER A 1 90 ? -12.082 18.004 9.551 1.00 45.12 90 SER A C 1
ATOM 727 O O . SER A 1 90 ? -12.611 18.938 10.188 1.00 45.12 90 SER A O 1
#

Organism: Araneus ventricosus (NCBI:txid182803)

Radius of gyration: 18.98 Å; chains: 1; bounding box: 53×29×52 Å

Sequence (90 aa):
MHLDPNIRIRNSPIPVVNEIRFLGVIFDRKLTFLPHVLHLRKKCEKSLNILKVLSKTSWGADRASLLRIYQAVILSRIDYGCMVLPVLLS